Protein AF-A0A2V8G8C5-F1 (afdb_monomer_lite)

Sequence (41 aa):
MLLAKVVGTVVATRKDPRLVSNKLMVVRPVDPRGKADGNHL

Foldseek 3Di:
DFDWDFPAWDDDPDDDPVCPPPTHTWIFTADPVRHTDDDID

pLDDT: mean 89.49, std 10.89, range [55.22, 97.75]

Structure (mmCIF, N/CA/C/O backbone):
data_AF-A0A2V8G8C5-F1
#
_entry.id   AF-A0A2V8G8C5-F1
#
loop_
_atom_site.group_PDB
_atom_site.id
_atom_site.type_symbol
_atom_site.label_atom_id
_atom_site.label_alt_id
_atom_site.label_comp_id
_atom_site.label_asym_id
_atom_site.label_entity_id
_atom_site.label_seq_id
_atom_site.pdbx_PDB_ins_code
_atom_site.Cartn_x
_atom_site.Cartn_y
_atom_site.Cartn_z
_atom_site.occupancy
_atom_site.B_iso_or_equiv
_atom_site.auth_seq_id
_atom_site.auth_comp_id
_atom_site.auth_asym_id
_atom_site.auth_atom_id
_atom_site.pdbx_PDB_model_num
ATOM 1 N N . MET A 1 1 ? 3.738 16.0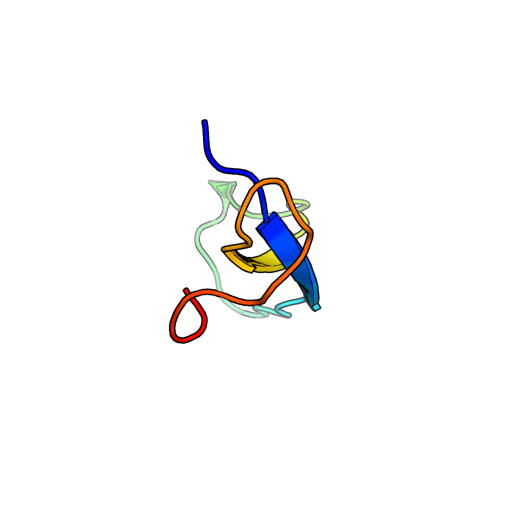62 -10.572 1.00 84.25 1 MET A N 1
ATOM 2 C CA . MET A 1 1 ? 3.333 14.636 -10.534 1.00 84.25 1 MET A CA 1
ATOM 3 C C . MET A 1 1 ? 4.523 13.758 -10.888 1.00 84.25 1 MET A C 1
ATOM 5 O O . MET A 1 1 ? 5.368 14.211 -11.647 1.00 84.25 1 MET A O 1
ATOM 9 N N . LEU A 1 2 ? 4.578 12.536 -10.351 1.00 87.88 2 LEU A N 1
ATOM 10 C CA . LEU A 1 2 ? 5.617 11.535 -10.625 1.00 87.88 2 LEU A CA 1
ATOM 11 C C . LEU A 1 2 ? 4.973 10.278 -11.221 1.00 87.88 2 LEU A C 1
ATOM 13 O O . LEU A 1 2 ? 3.874 9.908 -10.804 1.00 87.88 2 LEU A O 1
ATOM 17 N N . LEU A 1 3 ? 5.659 9.615 -12.156 1.00 91.44 3 LEU A N 1
ATOM 18 C CA . LEU A 1 3 ? 5.306 8.259 -12.568 1.00 91.44 3 LEU A CA 1
ATOM 19 C C . LEU A 1 3 ? 5.949 7.285 -11.578 1.00 91.44 3 LEU A C 1
ATOM 21 O O . LEU A 1 3 ? 7.150 7.357 -11.318 1.00 91.44 3 LEU A O 1
ATOM 25 N N . ALA A 1 4 ? 5.148 6.404 -10.988 1.00 93.44 4 ALA A N 1
ATOM 26 C CA . ALA A 1 4 ? 5.633 5.470 -9.985 1.00 93.44 4 ALA A CA 1
ATOM 27 C C . ALA A 1 4 ? 4.891 4.135 -10.061 1.00 93.44 4 ALA A C 1
ATOM 29 O O . ALA A 1 4 ? 3.706 4.074 -10.391 1.00 93.44 4 ALA A O 1
ATOM 30 N N . LYS A 1 5 ? 5.597 3.060 -9.714 1.00 91.62 5 LYS A N 1
ATOM 31 C CA . LYS A 1 5 ? 5.045 1.716 -9.564 1.00 91.62 5 LYS A CA 1
ATOM 32 C C . LYS A 1 5 ? 4.723 1.457 -8.095 1.00 91.62 5 LYS A C 1
ATOM 34 O O . LYS A 1 5 ? 5.566 1.677 -7.229 1.00 91.62 5 LYS A O 1
ATOM 39 N N . VAL A 1 6 ? 3.527 0.945 -7.812 1.00 93.88 6 VAL A N 1
ATOM 40 C CA . VAL A 1 6 ? 3.165 0.486 -6.462 1.00 93.88 6 VAL A CA 1
ATOM 41 C C . VAL A 1 6 ? 3.953 -0.783 -6.147 1.00 93.88 6 VAL A C 1
ATOM 43 O O . VAL A 1 6 ? 3.891 -1.753 -6.903 1.00 93.88 6 VAL A O 1
ATOM 46 N N . VAL A 1 7 ? 4.699 -0.773 -5.044 1.00 94.38 7 VAL A N 1
ATOM 47 C CA . VAL A 1 7 ? 5.497 -1.927 -4.592 1.00 94.38 7 VAL A CA 1
ATOM 48 C C . VAL A 1 7 ? 4.924 -2.587 -3.341 1.00 94.38 7 VAL A C 1
ATOM 50 O O . VAL A 1 7 ? 5.257 -3.732 -3.053 1.00 94.38 7 VAL A O 1
ATOM 53 N N . GLY A 1 8 ? 4.041 -1.902 -2.609 1.00 95.69 8 GLY A N 1
ATOM 54 C CA . GLY A 1 8 ? 3.411 -2.458 -1.419 1.00 95.69 8 GLY A CA 1
ATOM 55 C C . GLY A 1 8 ? 2.472 -1.486 -0.716 1.00 95.69 8 GLY A C 1
ATOM 56 O O . GLY A 1 8 ? 2.189 -0.388 -1.198 1.00 95.69 8 GLY A O 1
ATOM 57 N N . THR A 1 9 ? 1.991 -1.903 0.451 1.00 97.56 9 THR A N 1
ATOM 58 C CA . THR A 1 9 ? 1.105 -1.112 1.312 1.00 97.56 9 THR A CA 1
ATOM 59 C C . THR A 1 9 ? 1.633 -1.087 2.735 1.00 97.56 9 THR A C 1
ATOM 61 O O . THR A 1 9 ? 2.126 -2.104 3.221 1.00 97.56 9 THR A O 1
ATOM 64 N N . VAL A 1 10 ? 1.477 0.043 3.421 1.00 96.44 10 VAL A N 1
ATOM 65 C CA . VAL A 1 10 ? 1.886 0.191 4.822 1.00 96.44 10 VAL A CA 1
ATOM 66 C C . VAL A 1 10 ? 0.694 -0.037 5.743 1.00 96.44 10 VAL A C 1
ATOM 68 O O . VAL A 1 10 ? -0.360 0.581 5.580 1.00 96.44 10 VAL A O 1
ATOM 71 N N . VAL A 1 11 ? 0.888 -0.875 6.761 1.00 96.69 11 VAL A N 1
ATOM 72 C CA . VAL A 1 11 ? -0.039 -1.006 7.888 1.00 96.69 11 VAL A CA 1
ATOM 73 C C . VAL A 1 11 ? 0.505 -0.188 9.054 1.00 96.69 11 VAL A C 1
ATOM 75 O O . VAL A 1 11 ? 1.563 -0.492 9.593 1.00 96.69 11 VAL A O 1
ATOM 78 N N . ALA A 1 12 ? -0.227 0.853 9.446 1.00 96.88 12 ALA A N 1
ATOM 79 C CA . ALA A 1 12 ? 0.081 1.651 10.630 1.00 96.88 12 ALA A CA 1
ATOM 80 C C . ALA A 1 12 ? -1.051 1.499 11.650 1.00 96.88 12 ALA A C 1
ATOM 82 O O . ALA A 1 12 ? -2.166 1.949 11.400 1.00 96.88 12 ALA A O 1
ATOM 83 N N . THR A 1 13 ? -0.785 0.858 12.786 1.00 95.38 13 THR A N 1
ATOM 84 C CA . THR A 1 13 ? -1.795 0.605 13.831 1.00 95.38 13 THR A CA 1
ATOM 85 C C . THR A 1 13 ? -1.992 1.819 14.740 1.00 95.38 13 THR A C 1
ATOM 87 O O . THR A 1 13 ? -3.104 2.092 15.177 1.00 95.38 13 THR A O 1
ATOM 90 N N . ARG A 1 14 ? -0.926 2.596 14.974 1.00 97.19 14 ARG A N 1
ATOM 91 C CA . ARG A 1 14 ? -0.955 3.877 15.692 1.00 97.19 14 ARG A CA 1
ATOM 92 C C . ARG A 1 14 ? -0.530 4.989 14.734 1.00 97.19 14 ARG A C 1
ATOM 94 O O . ARG A 1 14 ? 0.601 4.986 14.258 1.00 97.19 14 ARG A O 1
ATOM 101 N N . LYS A 1 15 ? -1.445 5.905 14.418 1.00 96.94 15 LYS A N 1
ATOM 102 C CA . LYS A 1 15 ? -1.256 6.997 13.450 1.00 96.94 15 LYS A CA 1
ATOM 103 C C . LYS A 1 15 ? -2.068 8.225 13.863 1.00 96.94 15 LYS A C 1
ATOM 105 O O . LYS A 1 15 ? -2.930 8.123 14.733 1.00 96.94 15 LYS A O 1
ATOM 110 N N . ASP A 1 16 ? -1.808 9.361 13.223 1.00 97.75 16 ASP A N 1
ATOM 111 C CA . ASP A 1 16 ? -2.655 10.550 13.353 1.00 97.75 16 ASP A CA 1
ATOM 112 C C . ASP A 1 16 ? -4.114 10.203 12.970 1.00 97.75 16 ASP A C 1
ATOM 114 O O . ASP A 1 16 ? -4.318 9.563 11.931 1.00 97.75 16 ASP A O 1
ATOM 118 N N . PRO A 1 17 ? -5.129 10.601 13.762 1.00 97.50 17 PRO A N 1
ATOM 119 C CA . PRO A 1 17 ? -6.536 10.317 13.469 1.00 97.50 17 PRO A CA 1
ATOM 120 C C . PRO A 1 17 ? -6.993 10.743 12.067 1.00 97.50 17 PRO A C 1
ATOM 122 O O . PRO A 1 17 ? -7.859 10.098 11.484 1.00 97.50 17 PRO A O 1
ATOM 125 N N . ARG A 1 18 ? -6.376 11.774 11.477 1.00 97.44 18 ARG A N 1
ATOM 126 C CA . ARG A 1 18 ? -6.673 12.247 10.112 1.00 97.44 18 ARG A CA 1
ATOM 127 C C . ARG A 1 18 ? -6.261 11.258 9.017 1.00 97.44 18 ARG A C 1
ATOM 129 O O . ARG A 1 18 ? -6.659 11.413 7.869 1.00 97.44 18 ARG A O 1
ATOM 136 N N . LEU A 1 19 ? -5.444 10.262 9.358 1.00 96.88 19 LEU A N 1
ATOM 137 C CA . LEU A 1 19 ? -4.991 9.201 8.456 1.00 96.88 19 LEU A CA 1
ATOM 138 C C . LEU A 1 19 ? -5.782 7.895 8.632 1.00 96.88 19 LEU A C 1
ATOM 140 O O . LEU A 1 19 ? -5.460 6.885 7.996 1.00 96.88 19 LEU A O 1
ATOM 144 N N . VAL A 1 20 ? -6.783 7.870 9.518 1.00 97.00 20 VAL A N 1
ATOM 145 C CA . VAL A 1 20 ? -7.696 6.728 9.656 1.00 97.00 20 VAL A CA 1
ATOM 146 C C . VAL A 1 20 ? -8.478 6.557 8.351 1.00 97.00 20 VAL A C 1
ATOM 148 O O . VAL A 1 20 ? -8.838 7.531 7.702 1.00 97.00 20 VAL A O 1
ATOM 151 N N . SER A 1 21 ? -8.687 5.304 7.939 1.00 95.88 21 SER A N 1
ATOM 152 C CA . SER A 1 21 ? -9.313 4.919 6.660 1.00 95.88 21 SER A CA 1
ATOM 153 C C . SER A 1 21 ? -8.535 5.278 5.384 1.00 95.88 21 SER A C 1
ATOM 155 O O . SER A 1 21 ? -8.985 4.942 4.289 1.00 95.88 21 SER A O 1
ATOM 157 N N . ASN A 1 22 ? -7.328 5.844 5.494 1.00 97.12 22 ASN A N 1
ATOM 158 C CA . ASN A 1 22 ? -6.461 6.070 4.336 1.00 97.12 22 ASN A CA 1
ATOM 159 C C . ASN A 1 22 ? -5.609 4.831 4.028 1.00 97.12 22 ASN A C 1
ATOM 161 O O . ASN A 1 22 ? -4.937 4.279 4.908 1.00 97.12 22 ASN A O 1
ATOM 165 N N . LYS A 1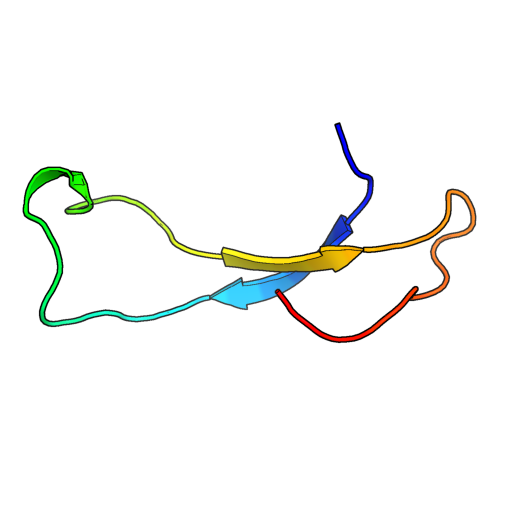 23 ? -5.578 4.427 2.751 1.00 96.75 23 LYS A N 1
ATOM 166 C CA . LYS A 1 23 ? -4.675 3.381 2.257 1.00 96.75 23 LYS A CA 1
ATOM 167 C C . LYS A 1 23 ? -3.313 3.987 1.928 1.00 96.75 23 LYS A C 1
ATOM 169 O O . LYS A 1 23 ? -3.168 4.710 0.948 1.00 96.75 23 LYS A O 1
ATOM 174 N N . LEU A 1 24 ? -2.317 3.676 2.751 1.00 97.06 24 LEU A N 1
ATOM 175 C CA . LEU A 1 24 ? -0.944 4.137 2.566 1.00 97.06 24 LEU A CA 1
ATOM 176 C C . LEU A 1 24 ? -0.201 3.172 1.638 1.00 97.06 24 LEU A C 1
ATOM 178 O O . LEU A 1 24 ? -0.143 1.968 1.903 1.00 97.06 24 LEU A O 1
ATOM 182 N N . MET A 1 25 ? 0.348 3.695 0.545 1.00 97.00 25 MET A N 1
ATOM 183 C CA . MET A 1 25 ? 1.053 2.908 -0.467 1.00 97.00 25 MET A CA 1
ATOM 184 C C . MET A 1 25 ? 2.537 3.243 -0.468 1.00 97.00 25 MET A C 1
ATOM 186 O O . MET A 1 25 ? 2.900 4.414 -0.418 1.00 97.00 25 MET A O 1
ATOM 190 N N . VAL A 1 26 ? 3.368 2.209 -0.590 1.00 94.69 26 VAL A N 1
ATOM 191 C CA . VAL A 1 26 ? 4.788 2.367 -0.906 1.00 94.69 26 VAL A CA 1
ATOM 192 C C . VAL A 1 26 ? 4.909 2.364 -2.420 1.00 94.69 26 VAL A C 1
ATOM 194 O O . VAL A 1 26 ? 4.454 1.426 -3.092 1.00 94.69 26 VAL A O 1
ATOM 197 N N . VAL A 1 27 ? 5.503 3.420 -2.961 1.00 94.38 27 VAL A N 1
ATOM 198 C CA . VAL A 1 27 ? 5.663 3.601 -4.403 1.00 94.38 27 VAL A CA 1
ATOM 199 C C . VAL A 1 27 ? 7.131 3.780 -4.748 1.00 94.38 27 VAL A C 1
ATOM 201 O O . VAL A 1 27 ? 7.907 4.359 -3.994 1.00 94.38 27 VAL A O 1
ATOM 204 N N . ARG A 1 28 ? 7.516 3.265 -5.912 1.00 90.56 28 ARG A N 1
ATOM 205 C CA . ARG A 1 28 ? 8.856 3.428 -6.463 1.00 90.56 28 ARG A CA 1
ATOM 206 C C . ARG A 1 28 ? 8.782 4.285 -7.720 1.00 90.56 28 ARG A C 1
ATOM 208 O O . ARG A 1 28 ? 8.048 3.889 -8.629 1.00 90.56 28 ARG A O 1
ATOM 215 N N . PRO A 1 29 ? 9.501 5.415 -7.797 1.00 91.75 29 PRO A N 1
ATOM 216 C CA . PRO A 1 29 ? 9.573 6.199 -9.021 1.00 91.75 29 PRO A CA 1
ATOM 217 C C . PRO A 1 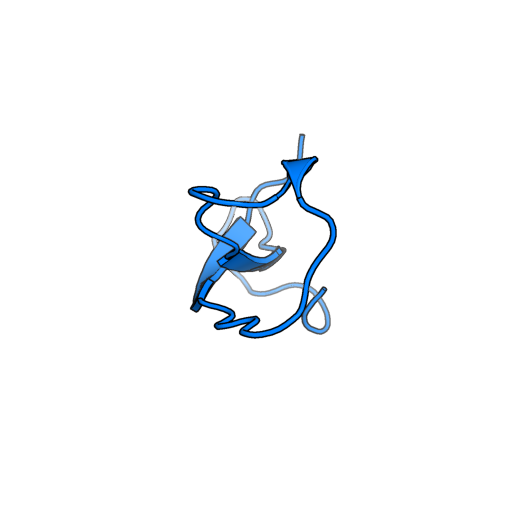29 ? 10.045 5.342 -10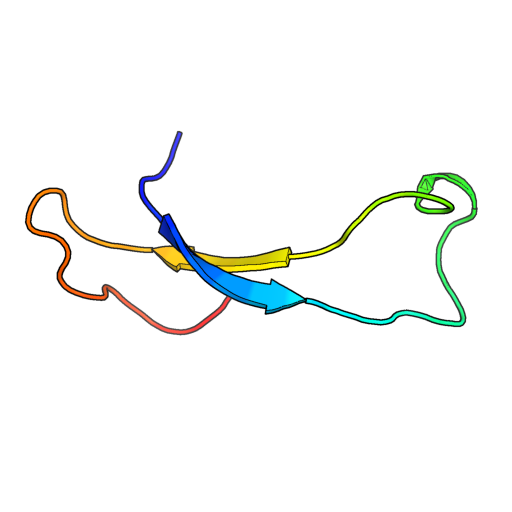.198 1.00 91.75 29 PRO A C 1
ATOM 219 O O . PRO A 1 29 ? 10.867 4.432 -10.044 1.00 91.75 29 PRO A O 1
ATOM 222 N N . VAL A 1 30 ? 9.486 5.605 -11.374 1.00 91.56 30 VAL A N 1
ATOM 223 C CA . VAL A 1 30 ? 9.903 4.960 -12.618 1.00 91.56 30 VAL A CA 1
ATOM 224 C C . VAL A 1 30 ? 10.063 6.003 -13.711 1.00 91.56 30 VAL A C 1
ATOM 226 O O . VAL A 1 30 ? 9.351 7.009 -13.743 1.00 91.56 30 VAL A O 1
ATOM 229 N N . ASP A 1 31 ? 10.986 5.743 -14.628 1.00 89.44 31 ASP A N 1
ATOM 230 C CA . ASP A 1 31 ? 11.091 6.522 -15.853 1.00 89.44 31 ASP A CA 1
ATOM 231 C C . ASP A 1 31 ? 9.869 6.265 -16.771 1.00 89.44 31 ASP A C 1
ATOM 233 O O . ASP A 1 31 ? 9.132 5.287 -16.587 1.00 89.44 31 ASP A O 1
ATOM 237 N N . PRO A 1 32 ? 9.630 7.100 -17.801 1.00 87.81 32 PRO A N 1
ATOM 238 C CA . PRO A 1 32 ? 8.547 6.875 -18.764 1.00 87.81 32 P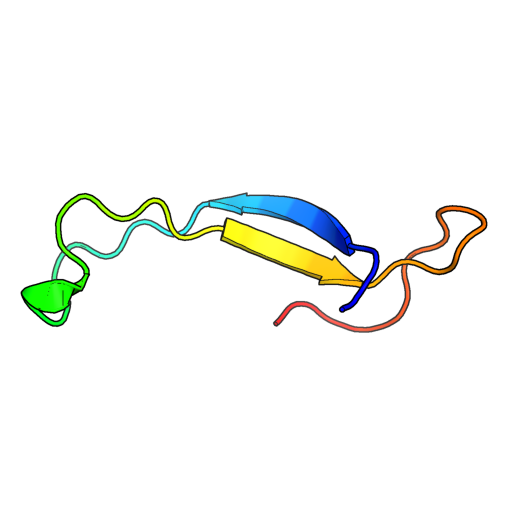RO A CA 1
ATOM 239 C C . PRO A 1 32 ? 8.641 5.554 -19.545 1.00 87.81 32 PRO A C 1
ATOM 241 O O . PRO A 1 32 ? 7.694 5.178 -20.229 1.00 87.81 32 PRO A O 1
ATOM 244 N N . ARG A 1 33 ? 9.778 4.854 -19.473 1.00 87.25 33 ARG A N 1
ATOM 245 C CA . ARG A 1 33 ? 10.023 3.549 -20.100 1.00 87.25 33 ARG A CA 1
ATOM 246 C C . ARG A 1 33 ? 9.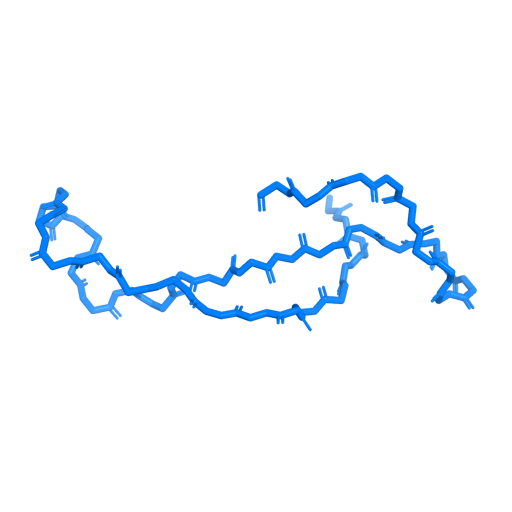809 2.391 -19.110 1.00 87.25 33 ARG A C 1
ATOM 248 O O . ARG A 1 33 ? 10.016 1.236 -19.473 1.00 87.25 33 ARG A O 1
ATOM 255 N N . GLY A 1 34 ? 9.367 2.683 -17.884 1.00 78.56 34 GLY A N 1
ATOM 256 C CA . GLY A 1 34 ? 9.047 1.716 -16.836 1.00 78.56 34 GLY A CA 1
ATOM 257 C C . GLY A 1 34 ? 10.248 1.195 -16.043 1.00 78.56 34 GLY A C 1
ATOM 258 O O . GLY A 1 34 ? 10.089 0.260 -15.253 1.00 78.56 34 GLY A O 1
ATOM 259 N N . LYS A 1 35 ? 11.444 1.762 -16.225 1.00 84.88 35 LYS A N 1
ATOM 260 C CA . LYS A 1 35 ? 12.638 1.378 -15.468 1.00 84.88 35 LYS A CA 1
ATOM 261 C C . LYS A 1 35 ? 12.601 2.033 -14.089 1.00 84.88 35 LYS A C 1
ATOM 263 O O . LYS A 1 35 ? 12.293 3.214 -13.962 1.00 84.88 35 LYS A O 1
ATOM 268 N N . ALA A 1 36 ? 12.886 1.248 -13.052 1.00 80.56 36 ALA A N 1
ATOM 269 C CA . ALA A 1 36 ? 12.902 1.741 -11.680 1.00 80.56 36 ALA A CA 1
ATOM 270 C C . ALA A 1 36 ? 14.028 2.759 -11.488 1.00 80.56 36 ALA A C 1
ATOM 272 O O . ALA A 1 36 ? 15.183 2.452 -11.787 1.00 80.56 36 ALA A O 1
ATOM 273 N N . ASP A 1 37 ? 13.679 3.924 -10.950 1.00 71.25 37 ASP A N 1
ATOM 274 C CA . ASP A 1 37 ? 14.628 4.974 -10.607 1.00 71.25 37 ASP A CA 1
ATOM 275 C C . ASP A 1 37 ? 14.635 5.156 -9.078 1.00 71.25 37 ASP A C 1
ATOM 277 O O . ASP A 1 37 ? 13.604 5.425 -8.459 1.00 71.25 37 ASP A O 1
ATOM 281 N N . GLY A 1 38 ? 15.787 4.925 -8.445 1.00 65.31 38 GLY A N 1
ATOM 282 C CA . GLY A 1 38 ? 15.996 5.182 -7.016 1.00 65.31 38 GLY A CA 1
ATOM 283 C C . GLY A 1 38 ? 15.466 4.155 -5.992 1.00 65.31 38 GLY A C 1
ATOM 284 O O . GLY A 1 38 ? 15.037 3.027 -6.292 1.00 65.31 38 GLY A O 1
ATOM 285 N N . ASN A 1 39 ? 15.581 4.553 -4.719 1.00 63.00 39 ASN A N 1
ATOM 286 C CA . ASN A 1 39 ? 15.167 3.794 -3.536 1.00 63.00 39 ASN A CA 1
ATOM 287 C C . ASN A 1 39 ? 13.782 4.258 -3.038 1.00 63.00 39 ASN A C 1
ATOM 289 O O . ASN A 1 39 ? 13.344 5.361 -3.349 1.00 63.00 39 ASN A O 1
ATOM 293 N N . HIS A 1 40 ? 13.088 3.383 -2.314 1.00 63.03 40 HIS A N 1
ATOM 294 C CA . HIS A 1 40 ? 11.685 3.536 -1.916 1.00 63.03 40 HIS A CA 1
ATOM 295 C C . HIS A 1 40 ? 11.473 4.758 -1.002 1.00 63.03 40 HIS A C 1
ATOM 297 O O . HIS A 1 40 ? 12.240 4.938 -0.055 1.00 63.03 40 HIS A O 1
ATOM 303 N N . LEU A 1 41 ? 10.442 5.563 -1.290 1.00 55.22 41 LEU A N 1
ATOM 304 C CA . LEU A 1 41 ? 9.932 6.627 -0.414 1.00 55.22 41 LEU A CA 1
ATOM 305 C C . LEU A 1 41 ? 8.743 6.115 0.406 1.00 55.22 41 LEU A C 1
ATOM 307 O O . LEU A 1 41 ? 7.924 5.352 -0.163 1.00 55.22 41 LEU A O 1
#

Radius of gyration: 12.71 Å; chains: 1; bounding box: 25×17×36 Å

Secondary structure (DSSP, 8-state):
---EEEEEEE--SS--GGGTT--EEEEEEB-TTS-B-SS--